Protein AF-A0A5B0HIB2-F1 (afdb_monomer)

Radius of gyration: 13.23 Å; Cα contacts (8 Å, |Δi|>4): 65; chains: 1; bounding box: 28×20×44 Å

Secondary structure (DSSP, 8-state):
---------PEE-HHHHHHHTT--HHHHHHHHHH-GGGSPPPP--SSTTS--EEHHHHHHHHHHHT----

Structure (mmCIF, N/CA/C/O backbone):
data_AF-A0A5B0HIB2-F1
#
_entry.id   AF-A0A5B0HIB2-F1
#
loop_
_atom_site.group_PDB
_atom_site.id
_atom_site.type_symbol
_atom_site.label_atom_id
_atom_site.label_alt_id
_atom_site.label_comp_id
_atom_site.label_asym_id
_atom_site.label_entity_id
_atom_site.label_seq_id
_atom_site.pdbx_PDB_ins_code
_atom_site.Cartn_x
_atom_site.Cartn_y
_atom_site.Cartn_z
_atom_site.occupancy
_atom_site.B_iso_or_equiv
_atom_site.auth_seq_id
_atom_site.auth_comp_id
_atom_site.auth_asym_id
_atom_site.auth_atom_id
_atom_site.pdbx_PDB_model_num
ATOM 1 N N . MET A 1 1 ? -2.721 10.693 -33.691 1.00 35.31 1 MET A N 1
ATOM 2 C CA . MET A 1 1 ? -1.471 10.024 -34.102 1.00 35.31 1 MET A CA 1
ATOM 3 C C . MET A 1 1 ? -0.682 9.693 -32.849 1.00 35.31 1 MET A C 1
ATOM 5 O O . MET A 1 1 ? -0.166 10.579 -32.191 1.00 35.31 1 MET A O 1
ATOM 9 N N . THR A 1 2 ? -0.799 8.417 -32.496 1.00 48.41 2 THR A N 1
ATOM 10 C CA . THR A 1 2 ? 0.030 7.531 -31.671 1.00 48.41 2 THR A CA 1
ATOM 11 C C . THR A 1 2 ? 1.166 8.144 -30.846 1.00 48.41 2 THR A C 1
ATOM 13 O O . THR A 1 2 ? 2.196 8.507 -31.394 1.00 48.41 2 THR A O 1
ATOM 16 N N . ASN A 1 3 ? 1.020 8.099 -29.524 1.00 40.88 3 ASN A N 1
ATOM 17 C CA . ASN A 1 3 ? 2.110 7.732 -28.619 1.00 40.88 3 ASN A CA 1
ATOM 18 C C . ASN A 1 3 ? 1.503 6.689 -27.682 1.00 40.88 3 ASN A C 1
ATOM 20 O O . ASN A 1 3 ? 0.854 7.037 -26.709 1.00 40.88 3 ASN A O 1
ATOM 24 N N . ALA A 1 4 ? 1.401 5.437 -28.130 1.00 44.94 4 ALA A N 1
ATOM 25 C CA . ALA A 1 4 ? 2.234 4.396 -27.538 1.00 44.94 4 ALA A CA 1
ATOM 26 C C . ALA A 1 4 ? 2.256 4.556 -26.013 1.00 44.94 4 ALA A C 1
ATOM 28 O O . ALA A 1 4 ? 3.264 5.004 -25.463 1.00 44.94 4 ALA A O 1
ATOM 29 N N . ASP A 1 5 ? 1.116 4.242 -25.378 1.00 43.34 5 ASP A N 1
ATOM 30 C CA . ASP A 1 5 ? 0.981 3.996 -23.946 1.00 43.34 5 ASP A CA 1
ATOM 31 C C . ASP A 1 5 ? 1.981 2.906 -23.580 1.00 43.34 5 ASP A C 1
ATOM 33 O O . ASP A 1 5 ? 1.682 1.715 -23.484 1.00 43.34 5 ASP A O 1
ATOM 37 N N . SER A 1 6 ? 3.225 3.330 -23.425 1.00 41.97 6 SER A N 1
ATOM 38 C CA . SER A 1 6 ? 4.223 2.624 -22.669 1.00 41.97 6 SER A CA 1
ATOM 39 C C . SER A 1 6 ? 3.640 2.643 -21.272 1.00 41.97 6 SER A C 1
ATOM 41 O O . SER A 1 6 ? 3.842 3.591 -20.517 1.00 41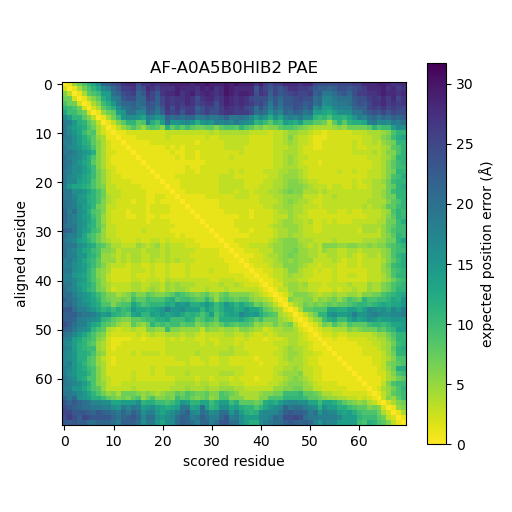.97 6 SER A O 1
ATOM 43 N N . GLN A 1 7 ? 2.813 1.642 -20.965 1.00 49.03 7 GLN A N 1
ATOM 44 C CA . GLN A 1 7 ? 2.382 1.320 -19.619 1.00 49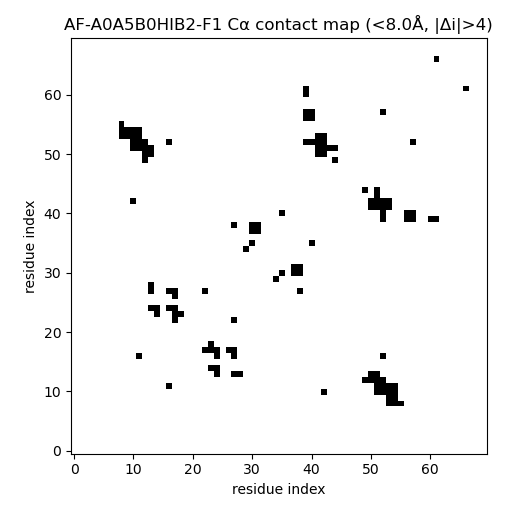.03 7 GLN A CA 1
ATOM 45 C C . GLN A 1 7 ? 3.637 0.879 -18.860 1.00 49.03 7 GLN A C 1
ATOM 47 O O . GLN A 1 7 ? 3.807 -0.283 -18.503 1.00 49.03 7 GLN A O 1
ATOM 52 N N . THR A 1 8 ? 4.569 1.807 -18.644 1.00 54.59 8 THR A N 1
ATOM 53 C CA . THR A 1 8 ? 5.468 1.771 -17.507 1.00 54.59 8 THR A CA 1
ATOM 54 C C . THR A 1 8 ? 4.531 1.633 -16.331 1.00 54.59 8 THR A C 1
ATOM 56 O O . THR A 1 8 ? 3.805 2.569 -16.004 1.00 54.59 8 THR A O 1
ATOM 59 N N . ALA A 1 9 ? 4.433 0.422 -15.788 1.00 59.81 9 ALA A N 1
ATOM 60 C CA . ALA A 1 9 ? 3.671 0.193 -14.583 1.00 59.81 9 ALA A CA 1
ATOM 61 C C . ALA A 1 9 ? 4.231 1.163 -13.540 1.00 59.81 9 ALA A C 1
ATOM 63 O O . ALA A 1 9 ? 5.362 1.003 -13.084 1.00 59.81 9 ALA A O 1
ATOM 64 N N . THR A 1 10 ? 3.485 2.223 -13.237 1.00 84.75 10 THR A N 1
ATOM 65 C CA . THR A 1 10 ? 3.886 3.164 -12.200 1.00 84.75 10 THR A CA 1
ATOM 66 C C . THR A 1 10 ? 3.715 2.433 -10.880 1.00 84.75 10 THR A C 1
ATOM 68 O O . THR A 1 10 ? 2.626 1.940 -10.566 1.00 84.75 10 THR A O 1
ATOM 71 N N . TYR A 1 11 ? 4.812 2.290 -10.145 1.00 88.50 11 TYR A N 1
ATOM 72 C CA . TYR A 1 11 ? 4.820 1.650 -8.840 1.00 88.50 11 TYR A CA 1
ATOM 73 C C . TYR A 1 11 ? 4.890 2.716 -7.757 1.00 88.50 11 TYR A C 1
ATOM 75 O O . TYR A 1 11 ? 5.821 3.512 -7.761 1.00 88.50 11 TYR A O 1
ATOM 83 N N . LEU A 1 12 ? 3.956 2.666 -6.814 1.00 90.00 12 LEU A N 1
ATOM 84 C CA . LEU A 1 12 ? 3.964 3.473 -5.604 1.00 90.00 12 LEU A CA 1
ATOM 85 C C . LEU A 1 12 ? 4.881 2.840 -4.562 1.00 90.00 12 LEU A C 1
ATOM 87 O O . LEU A 1 12 ? 4.828 1.625 -4.336 1.00 90.00 12 LEU A O 1
ATOM 91 N N . ASP A 1 13 ? 5.694 3.657 -3.912 1.00 90.50 13 ASP A N 1
ATOM 92 C CA . ASP A 1 13 ? 6.371 3.309 -2.667 1.00 90.50 13 ASP A CA 1
ATOM 93 C C . ASP A 1 13 ? 5.443 3.470 -1.434 1.00 90.50 13 ASP A C 1
ATOM 95 O O . ASP A 1 13 ? 4.274 3.855 -1.563 1.00 90.50 13 ASP A O 1
ATOM 99 N N . PRO A 1 14 ? 5.906 3.138 -0.210 1.00 91.50 14 PRO A N 1
ATOM 100 C CA . PRO A 1 14 ? 5.088 3.274 0.994 1.00 91.50 14 PRO A CA 1
ATOM 101 C C . PRO A 1 14 ? 4.664 4.708 1.336 1.00 91.50 14 PRO A C 1
ATOM 103 O O . PRO A 1 14 ? 3.675 4.868 2.049 1.00 91.50 14 PRO A O 1
ATOM 106 N N . TYR A 1 15 ? 5.414 5.723 0.904 1.00 91.62 15 TYR A N 1
ATOM 107 C CA . TYR A 1 15 ? 5.104 7.135 1.126 1.00 91.62 15 TYR A CA 1
ATOM 108 C C . TYR A 1 15 ? 4.033 7.605 0.146 1.00 91.62 15 TYR A C 1
ATOM 110 O O . TYR A 1 15 ? 3.018 8.141 0.579 1.00 91.62 15 TYR A O 1
ATOM 118 N N . GLU A 1 16 ? 4.191 7.306 -1.141 1.00 91.50 16 GLU A N 1
ATOM 119 C CA . GLU A 1 16 ? 3.199 7.658 -2.161 1.00 91.50 16 GLU A CA 1
ATOM 120 C C . GLU A 1 16 ? 1.859 6.943 -1.901 1.00 91.50 16 GLU A C 1
ATOM 122 O O . GLU A 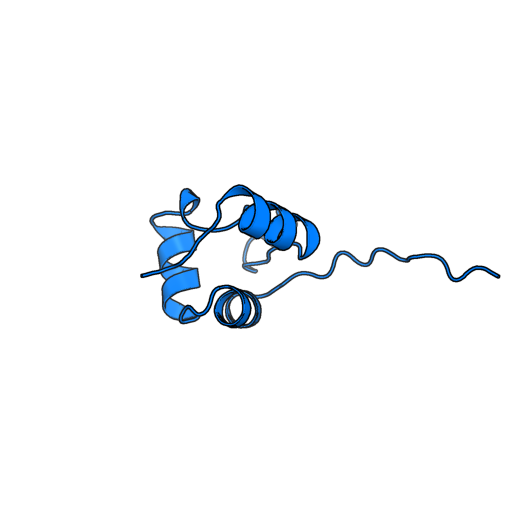1 16 ? 0.781 7.535 -1.995 1.00 91.50 16 GLU A O 1
ATOM 127 N N . LEU A 1 17 ? 1.904 5.670 -1.484 1.00 91.31 17 LEU A N 1
ATOM 128 C CA . LEU A 1 17 ? 0.697 4.943 -1.082 1.00 91.31 17 LEU A CA 1
ATOM 129 C C . LEU A 1 17 ? 0.057 5.541 0.180 1.00 91.31 17 LEU A C 1
ATOM 131 O O . LEU A 1 17 ? -1.169 5.557 0.307 1.00 91.31 17 LEU A O 1
ATOM 135 N N . ALA A 1 18 ? 0.873 6.005 1.127 1.00 91.94 18 ALA A N 1
ATOM 136 C CA . ALA A 1 18 ? 0.395 6.655 2.341 1.00 91.94 18 ALA A CA 1
ATOM 137 C C . ALA A 1 18 ? -0.370 7.944 2.023 1.00 91.94 18 ALA A C 1
ATOM 139 O O . ALA A 1 18 ? -1.454 8.137 2.571 1.00 91.94 18 ALA A O 1
ATOM 140 N N . GLU A 1 19 ? 0.131 8.774 1.109 1.00 90.56 19 GLU A N 1
ATOM 141 C CA . GLU A 1 19 ? -0.571 9.982 0.666 1.00 90.56 19 GLU A CA 1
ATOM 142 C C . GLU A 1 19 ? -1.919 9.648 0.020 1.00 90.56 19 GLU A C 1
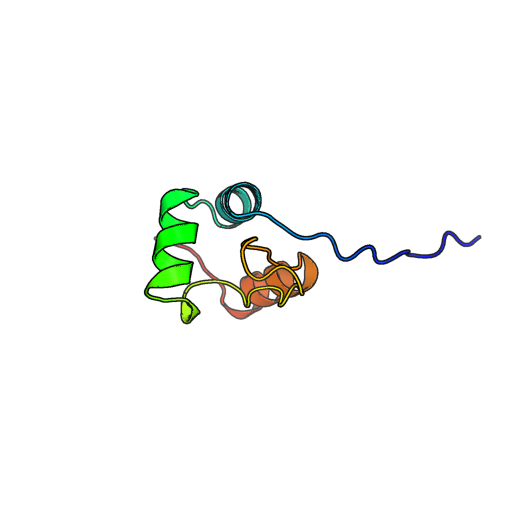ATOM 144 O O . GLU A 1 19 ? -2.946 10.217 0.399 1.00 90.56 19 GLU A O 1
ATOM 149 N N . LEU A 1 20 ? -1.943 8.661 -0.882 1.00 88.50 20 LEU A N 1
ATOM 150 C CA . LEU A 1 20 ? -3.160 8.243 -1.584 1.00 88.50 20 LEU A CA 1
ATOM 151 C C . LEU A 1 20 ? -4.223 7.700 -0.619 1.00 88.50 20 LEU A C 1
ATOM 153 O O . LEU A 1 20 ? -5.405 8.024 -0.735 1.00 88.50 20 LEU A O 1
ATOM 157 N N . LEU A 1 21 ? -3.801 6.905 0.365 1.00 87.50 21 LEU A N 1
ATOM 158 C CA . LEU A 1 21 ? -4.691 6.331 1.373 1.00 87.50 21 LEU A CA 1
ATOM 159 C C . LEU A 1 21 ? -4.913 7.253 2.581 1.00 87.50 21 LEU A C 1
ATOM 161 O O . LEU A 1 21 ? -5.610 6.849 3.503 1.00 87.50 21 LEU A O 1
ATOM 165 N N . LYS A 1 22 ? -4.340 8.464 2.623 1.00 89.44 22 LYS A N 1
ATOM 166 C CA . LYS A 1 22 ? -4.376 9.362 3.798 1.00 89.44 22 LYS A CA 1
ATOM 167 C C . LYS A 1 22 ? -3.937 8.669 5.099 1.00 89.44 22 LYS A C 1
ATOM 169 O O . LYS A 1 22 ? -4.512 8.865 6.168 1.00 89.44 22 LYS A O 1
ATOM 174 N N . LEU A 1 23 ? -2.911 7.829 5.003 1.00 89.62 23 LEU A N 1
ATOM 175 C CA . LEU A 1 23 ? -2.292 7.108 6.113 1.00 89.62 23 LEU A CA 1
ATOM 176 C C . LEU A 1 23 ? -0.874 7.623 6.354 1.00 89.62 23 LEU A C 1
ATOM 178 O O . LEU A 1 23 ? -0.297 8.313 5.526 1.00 89.62 23 LEU A O 1
ATOM 182 N N . SER A 1 24 ? -0.2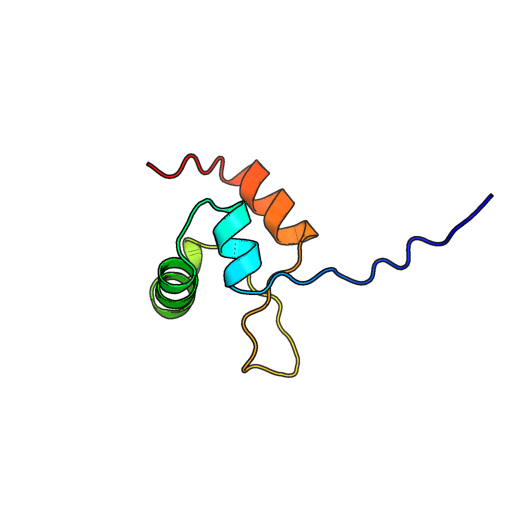67 7.248 7.481 1.00 93.31 24 SER A N 1
ATOM 183 C CA . SER A 1 24 ? 1.174 7.451 7.652 1.00 93.31 24 SER A CA 1
ATOM 184 C C . SER A 1 24 ? 1.970 6.342 6.944 1.00 93.31 24 SER A C 1
ATOM 186 O O . SER A 1 24 ? 1.538 5.182 6.958 1.00 93.31 24 SER A O 1
ATOM 188 N N . PRO A 1 25 ? 3.179 6.625 6.422 1.00 92.75 25 PRO A N 1
ATOM 189 C CA . PRO A 1 25 ? 4.060 5.597 5.853 1.00 92.75 25 PRO A CA 1
ATOM 190 C C . PRO A 1 25 ? 4.344 4.458 6.844 1.00 92.75 25 PRO A C 1
ATOM 192 O O . PRO A 1 25 ? 4.378 3.280 6.489 1.00 92.75 25 PRO A O 1
ATOM 195 N N . ARG A 1 26 ? 4.449 4.787 8.139 1.00 93.69 26 ARG A N 1
ATOM 196 C CA . ARG A 1 26 ? 4.581 3.800 9.220 1.00 93.69 26 ARG A CA 1
ATOM 197 C C . ARG A 1 26 ? 3.366 2.872 9.301 1.00 93.69 26 ARG A C 1
ATOM 199 O O . ARG A 1 26 ? 3.542 1.669 9.492 1.00 93.69 26 ARG A O 1
ATOM 206 N N . ALA A 1 27 ? 2.150 3.403 9.156 1.00 92.62 27 ALA A N 1
ATOM 207 C CA . ALA A 1 27 ? 0.934 2.595 9.126 1.00 92.62 27 ALA A CA 1
ATOM 208 C C . ALA A 1 27 ? 0.900 1.676 7.899 1.00 92.62 27 ALA A C 1
ATOM 210 O O . ALA A 1 27 ? 0.526 0.513 8.048 1.00 92.62 27 ALA A O 1
ATOM 211 N N . ILE A 1 28 ? 1.353 2.150 6.731 1.00 93.44 28 ILE A N 1
ATOM 212 C CA . ILE A 1 28 ? 1.514 1.309 5.537 1.00 93.44 28 ILE A CA 1
ATOM 213 C C . ILE A 1 28 ? 2.463 0.150 5.837 1.00 93.44 28 ILE A C 1
ATOM 215 O O . ILE A 1 28 ? 2.056 -1.001 5.733 1.00 93.44 28 ILE A O 1
ATOM 219 N N . ILE A 1 29 ? 3.684 0.415 6.310 1.00 91.06 29 ILE A N 1
ATOM 220 C CA . ILE A 1 29 ? 4.677 -0.634 6.602 1.00 91.06 29 ILE A CA 1
ATOM 221 C C . ILE A 1 29 ? 4.146 -1.642 7.637 1.00 91.06 29 ILE A C 1
ATOM 223 O O . ILE A 1 29 ? 4.287 -2.855 7.460 1.00 91.06 29 ILE A O 1
ATOM 227 N N . LEU A 1 30 ? 3.510 -1.165 8.713 1.00 92.94 30 LEU A N 1
ATOM 228 C CA . LEU A 1 30 ? 2.959 -2.027 9.762 1.00 92.94 30 LEU A CA 1
ATOM 229 C C . LEU A 1 30 ? 1.799 -2.892 9.266 1.00 92.94 30 LEU A C 1
ATOM 231 O O . LEU A 1 30 ? 1.768 -4.084 9.579 1.00 92.94 30 LEU A O 1
ATOM 235 N N . ARG A 1 31 ? 0.858 -2.323 8.504 1.00 92.19 31 ARG A N 1
ATOM 236 C CA . ARG A 1 31 ? -0.255 -3.079 7.908 1.00 92.19 31 ARG A CA 1
ATOM 237 C C . ARG A 1 31 ? 0.268 -4.070 6.891 1.00 92.19 31 ARG A C 1
ATOM 239 O O . ARG A 1 31 ? -0.115 -5.228 6.925 1.00 92.19 31 ARG A O 1
ATOM 246 N N . ALA A 1 32 ? 1.222 -3.658 6.070 1.00 89.81 32 ALA A N 1
ATOM 247 C CA . ALA A 1 32 ? 1.828 -4.526 5.088 1.00 89.81 32 ALA A CA 1
ATOM 248 C C . ALA A 1 32 ? 2.449 -5.766 5.768 1.00 89.81 32 ALA A C 1
ATOM 250 O O . ALA A 1 32 ? 2.335 -6.856 5.213 1.00 89.81 32 ALA A O 1
ATOM 251 N N . LYS A 1 33 ? 3.072 -5.631 6.947 1.00 88.38 33 LYS A N 1
ATOM 252 C CA . LYS A 1 33 ? 3.652 -6.759 7.700 1.00 88.38 33 LYS A CA 1
ATOM 253 C C . LYS A 1 33 ? 2.621 -7.601 8.459 1.00 88.38 33 LYS A C 1
ATOM 255 O O . LYS A 1 33 ? 2.699 -8.819 8.420 1.00 88.38 33 LYS A O 1
ATOM 260 N N . ASN A 1 34 ? 1.690 -6.963 9.168 1.00 91.94 34 ASN A N 1
ATOM 261 C CA . ASN A 1 34 ? 0.837 -7.648 10.149 1.00 91.94 34 ASN A CA 1
ATOM 262 C C . ASN A 1 34 ? -0.585 -7.931 9.651 1.00 91.94 34 ASN A C 1
ATOM 264 O O . ASN A 1 34 ? -1.253 -8.818 10.170 1.00 91.94 34 ASN A O 1
ATOM 268 N N . ARG A 1 35 ? -1.088 -7.123 8.712 1.00 88.75 35 ARG A N 1
ATOM 269 C CA . ARG A 1 35 ? -2.472 -7.157 8.209 1.00 88.75 35 ARG A CA 1
ATOM 270 C C . ARG A 1 35 ? -2.521 -6.784 6.718 1.00 88.75 35 ARG A C 1
ATOM 272 O O . ARG A 1 35 ? -3.118 -5.761 6.372 1.00 88.75 35 ARG A O 1
ATOM 279 N N . PRO A 1 36 ? -1.867 -7.556 5.830 1.00 87.69 36 PRO A N 1
ATOM 280 C CA . PRO A 1 36 ? -1.716 -7.185 4.422 1.00 87.69 36 PRO A CA 1
ATOM 281 C C . PRO A 1 36 ? -3.048 -7.048 3.673 1.00 87.69 36 PRO A C 1
ATOM 283 O O . PRO A 1 36 ? -3.122 -6.271 2.733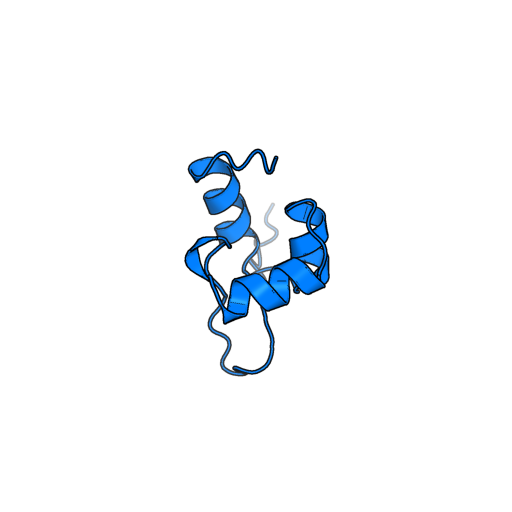 1.00 87.69 36 PRO A O 1
ATOM 286 N N . TRP A 1 37 ? -4.112 -7.721 4.124 1.00 87.50 37 TRP A N 1
ATOM 287 C CA . TRP A 1 37 ? -5.465 -7.600 3.562 1.00 87.50 37 TRP A CA 1
ATOM 288 C C . TRP A 1 37 ? -6.123 -6.224 3.781 1.00 87.50 37 TRP A C 1
ATOM 290 O O . TRP A 1 37 ? -7.149 -5.940 3.175 1.00 87.50 37 TRP A O 1
ATOM 300 N N . LEU A 1 38 ? -5.558 -5.365 4.643 1.00 88.69 38 LEU A N 1
ATOM 301 C CA . LEU A 1 38 ? -6.005 -3.976 4.842 1.00 88.69 38 LEU A CA 1
ATOM 302 C C . LEU A 1 38 ? -5.337 -2.981 3.880 1.00 88.69 38 LEU A C 1
ATOM 304 O O . LEU A 1 38 ? -5.481 -1.769 4.055 1.00 88.69 38 LEU A O 1
ATOM 308 N N . LEU A 1 39 ? -4.546 -3.473 2.930 1.00 90.88 39 LEU A N 1
ATOM 309 C CA . LEU A 1 39 ? -3.869 -2.687 1.911 1.00 90.88 39 LEU A CA 1
ATOM 310 C C . LEU A 1 39 ? -4.156 -3.278 0.529 1.00 90.88 39 LEU A C 1
ATOM 312 O O . LEU A 1 39 ? -4.500 -4.459 0.423 1.00 90.88 39 LEU A O 1
ATOM 316 N N . PRO A 1 40 ? -3.964 -2.485 -0.536 1.00 91.19 40 PRO A N 1
ATOM 317 C CA . PRO A 1 40 ? -3.983 -3.018 -1.884 1.00 91.19 40 PRO A CA 1
ATOM 318 C C . PRO A 1 40 ? -2.921 -4.118 -2.064 1.00 91.19 40 PRO A C 1
ATOM 320 O O . PRO A 1 40 ? -1.879 -4.098 -1.390 1.00 91.19 40 PRO A O 1
ATOM 323 N N . PRO A 1 41 ? -3.155 -5.067 -2.989 1.00 90.25 41 PRO A N 1
ATOM 324 C CA . PRO A 1 41 ? -2.186 -6.101 -3.325 1.00 90.25 41 PRO A CA 1
ATOM 325 C C . PRO A 1 41 ? -0.826 -5.504 -3.699 1.00 90.25 41 PRO A C 1
ATOM 327 O O . PRO A 1 41 ? -0.737 -4.574 -4.504 1.00 90.25 41 PRO A O 1
ATOM 330 N N . ARG A 1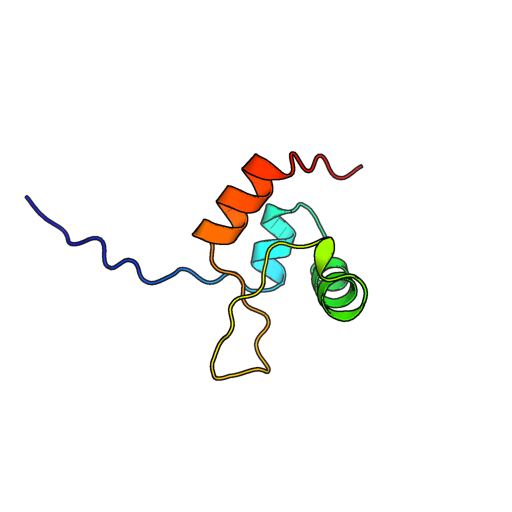 42 ? 0.240 -6.044 -3.104 1.00 88.38 42 ARG A N 1
ATOM 331 C CA . ARG A 1 42 ? 1.612 -5.623 -3.402 1.00 88.38 42 ARG A CA 1
ATOM 332 C C . ARG A 1 42 ? 2.029 -6.084 -4.793 1.00 88.38 42 ARG A C 1
ATOM 334 O O . ARG A 1 42 ? 1.612 -7.139 -5.262 1.00 88.38 42 ARG A O 1
ATOM 341 N N . ALA A 1 43 ? 2.914 -5.318 -5.413 1.00 87.44 43 ALA A N 1
ATOM 342 C CA . ALA A 1 43 ? 3.633 -5.751 -6.593 1.00 87.44 43 ALA A CA 1
ATOM 343 C C . ALA A 1 43 ? 4.696 -6.787 -6.207 1.00 87.44 43 ALA A C 1
ATOM 345 O O . ALA A 1 43 ? 5.553 -6.525 -5.363 1.00 87.44 43 ALA A O 1
ATOM 346 N N . GLU A 1 44 ? 4.666 -7.947 -6.855 1.00 79.62 44 GLU A N 1
ATOM 347 C CA . GLU A 1 44 ? 5.748 -8.922 -6.761 1.00 79.62 44 GLU A CA 1
ATOM 348 C C . GLU A 1 44 ? 6.891 -8.489 -7.679 1.00 79.62 44 GLU A C 1
ATOM 350 O O . GLU A 1 44 ? 6.890 -8.745 -8.883 1.00 79.62 44 GLU A O 1
ATOM 355 N N . LEU A 1 45 ? 7.862 -7.778 -7.112 1.00 75.25 45 LEU A N 1
ATOM 356 C CA . LEU A 1 45 ? 9.109 -7.468 -7.798 1.00 75.25 45 LEU A CA 1
ATOM 357 C C . LEU A 1 45 ? 10.140 -8.562 -7.513 1.00 75.25 45 LEU A C 1
ATOM 359 O O . LEU A 1 45 ? 10.150 -9.169 -6.441 1.00 75.25 45 LEU A O 1
ATOM 363 N N . ARG A 1 46 ? 11.027 -8.815 -8.487 1.00 71.06 46 ARG A N 1
ATOM 364 C CA . ARG A 1 46 ? 12.157 -9.747 -8.301 1.00 71.06 46 ARG A CA 1
ATOM 365 C C . ARG A 1 46 ? 13.035 -9.332 -7.120 1.00 71.06 46 ARG A C 1
ATOM 367 O O . ARG A 1 46 ? 13.586 -10.194 -6.444 1.00 71.06 46 ARG A O 1
ATOM 374 N N . ASP A 1 47 ? 13.105 -8.029 -6.868 1.00 68.62 47 ASP A N 1
ATOM 375 C CA . ASP A 1 47 ? 13.669 -7.462 -5.655 1.00 68.62 47 ASP A CA 1
ATOM 376 C C . ASP A 1 47 ? 12.603 -7.453 -4.546 1.00 68.62 47 ASP A C 1
ATOM 378 O O . ASP A 1 47 ? 11.749 -6.566 -4.469 1.00 68.62 47 ASP A O 1
ATOM 382 N N . ARG A 1 48 ? 12.606 -8.511 -3.725 1.00 64.38 48 ARG A N 1
ATOM 383 C CA . ARG A 1 48 ? 11.610 -8.741 -2.664 1.00 64.38 48 ARG A CA 1
ATOM 384 C C . ARG A 1 48 ? 11.720 -7.748 -1.501 1.00 64.38 48 ARG A C 1
ATOM 386 O O . ARG A 1 48 ? 10.862 -7.774 -0.618 1.00 64.38 48 ARG A O 1
ATOM 393 N N . GLU A 1 49 ? 12.754 -6.908 -1.472 1.00 65.88 49 GLU A N 1
ATOM 394 C CA . GLU A 1 49 ? 12.983 -5.971 -0.370 1.00 65.88 49 GLU A CA 1
ATOM 395 C C . GLU A 1 49 ? 12.177 -4.675 -0.522 1.00 65.88 49 GLU A C 1
ATOM 397 O O . GLU A 1 49 ? 11.787 -4.060 0.475 1.00 65.88 49 GLU A O 1
ATOM 402 N N . LEU A 1 50 ? 11.855 -4.277 -1.757 1.00 78.00 50 LEU A N 1
ATOM 403 C CA . LEU A 1 50 ? 11.151 -3.027 -2.017 1.00 78.00 50 LEU A CA 1
ATOM 404 C C . LEU A 1 50 ? 9.633 -3.211 -1.937 1.00 78.00 50 LEU A C 1
ATOM 406 O O . LEU A 1 50 ? 9.002 -3.850 -2.778 1.00 78.00 50 LEU A O 1
ATOM 410 N N . LEU A 1 51 ? 9.022 -2.577 -0.934 1.00 82.31 51 LEU A N 1
ATOM 411 C CA . LEU A 1 51 ? 7.570 -2.456 -0.836 1.00 82.31 51 LEU A CA 1
ATOM 412 C C . LEU A 1 51 ? 7.050 -1.574 -1.972 1.00 82.31 51 LEU A C 1
ATOM 414 O O . LEU A 1 51 ? 7.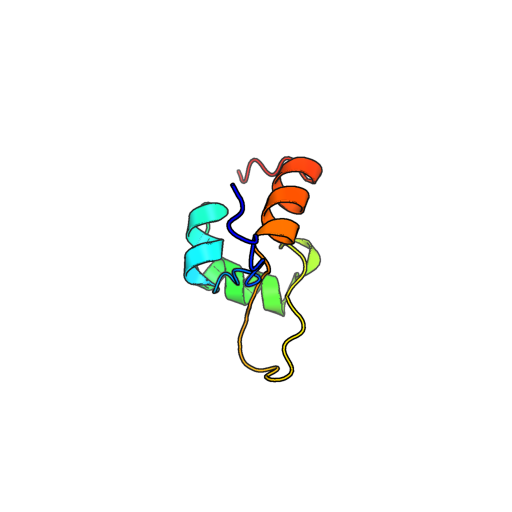222 -0.357 -1.942 1.00 82.31 51 LEU A O 1
ATOM 418 N N . ARG A 1 52 ? 6.418 -2.198 -2.967 1.00 90.56 52 ARG A N 1
ATOM 419 C CA . ARG A 1 52 ? 5.867 -1.516 -4.137 1.00 90.56 52 ARG A CA 1
ATOM 420 C C . ARG A 1 52 ? 4.432 -1.943 -4.396 1.00 90.56 52 ARG A C 1
ATOM 422 O O . ARG A 1 52 ? 4.069 -3.096 -4.163 1.00 90.56 52 ARG A O 1
ATOM 429 N N . TRP A 1 53 ? 3.634 -1.025 -4.924 1.00 91.81 53 TRP A N 1
AT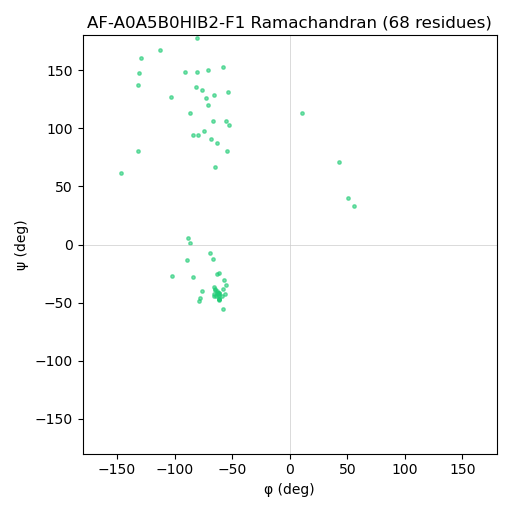OM 430 C CA . TRP A 1 53 ? 2.257 -1.273 -5.345 1.00 91.81 53 TRP A CA 1
ATOM 431 C C . TRP A 1 53 ? 2.031 -0.723 -6.736 1.00 91.81 53 TRP A C 1
ATOM 433 O O . TRP A 1 53 ? 2.465 0.381 -7.030 1.00 91.81 53 TRP A O 1
ATOM 443 N N . ARG A 1 54 ? 1.343 -1.461 -7.604 1.00 90.69 54 ARG A N 1
ATOM 444 C CA . ARG A 1 54 ? 1.015 -0.924 -8.927 1.00 90.69 54 ARG A CA 1
ATOM 445 C C . ARG A 1 54 ? -0.136 0.072 -8.823 1.00 90.69 54 ARG A C 1
ATOM 447 O O . ARG A 1 54 ? -1.151 -0.240 -8.203 1.00 90.69 54 ARG A O 1
ATOM 454 N N . VAL A 1 55 ? 0.007 1.231 -9.460 1.00 89.44 55 VAL A N 1
ATOM 455 C CA . VAL A 1 55 ? -1.003 2.303 -9.439 1.00 89.44 55 VAL A CA 1
ATOM 456 C C . VAL A 1 55 ? -2.372 1.826 -9.929 1.00 89.44 55 VAL A C 1
ATOM 458 O O . VAL A 1 55 ? -3.384 2.138 -9.307 1.00 89.44 55 VAL A O 1
ATOM 461 N N . ASP A 1 56 ? -2.424 1.043 -11.006 1.00 88.88 56 ASP A N 1
ATOM 462 C CA . ASP A 1 56 ? -3.678 0.524 -11.563 1.00 88.88 56 ASP A CA 1
ATOM 463 C C . ASP A 1 56 ? -4.425 -0.373 -10.564 1.00 88.88 56 ASP A C 1
ATOM 465 O O . ASP A 1 56 ? -5.605 -0.156 -10.294 1.00 88.88 56 ASP A O 1
ATOM 469 N N . VAL A 1 57 ? -3.712 -1.311 -9.937 1.00 90.00 57 VAL A N 1
ATOM 470 C CA . VAL A 1 57 ? -4.263 -2.206 -8.910 1.00 90.00 57 VAL A CA 1
ATOM 471 C C . VAL A 1 57 ? -4.737 -1.423 -7.686 1.00 90.00 57 VAL A C 1
ATOM 473 O O . VAL A 1 57 ? -5.806 -1.713 -7.149 1.00 90.00 57 VAL A O 1
ATOM 476 N N . VAL A 1 58 ? -3.971 -0.420 -7.247 1.00 90.38 58 VAL A N 1
ATOM 477 C CA . VAL A 1 58 ? -4.342 0.447 -6.118 1.00 90.38 58 VAL A CA 1
ATOM 478 C C . VAL A 1 58 ? -5.631 1.203 -6.427 1.00 90.38 58 VAL A C 1
ATOM 480 O O . VAL A 1 58 ? -6.548 1.184 -5.610 1.00 90.38 58 VAL A O 1
ATOM 483 N N . ASN A 1 59 ? -5.741 1.802 -7.613 1.00 88.69 59 ASN A N 1
ATOM 484 C CA . ASN A 1 59 ? -6.935 2.536 -8.026 1.00 88.69 59 ASN A CA 1
ATOM 485 C C . ASN A 1 59 ? -8.174 1.632 -8.068 1.00 88.69 59 ASN A C 1
ATOM 487 O O . ASN A 1 59 ? -9.208 1.986 -7.499 1.00 88.69 59 ASN A O 1
ATOM 491 N N . THR A 1 60 ? -8.071 0.441 -8.666 1.00 89.25 60 THR A N 1
ATOM 492 C CA . THR A 1 60 ? -9.172 -0.536 -8.678 1.00 89.25 60 THR A CA 1
ATOM 493 C C . THR A 1 60 ? -9.549 -0.980 -7.267 1.00 89.25 60 THR A C 1
ATOM 495 O O . THR A 1 60 ? -10.733 -1.074 -6.938 1.00 89.25 60 THR A O 1
ATOM 498 N N . TRP A 1 61 ? -8.560 -1.222 -6.405 1.00 89.88 61 TRP A N 1
ATOM 499 C CA . TRP A 1 61 ? -8.799 -1.621 -5.022 1.00 89.88 61 TRP A CA 1
ATOM 500 C C . TRP A 1 61 ? -9.521 -0.527 -4.231 1.00 89.88 61 TRP A C 1
ATOM 502 O O . TRP A 1 61 ? -10.494 -0.823 -3.540 1.00 89.88 61 TRP A O 1
ATOM 512 N N . VAL A 1 62 ? -9.111 0.738 -4.366 1.00 86.38 62 VAL A N 1
ATOM 513 C CA . VAL A 1 62 ? -9.767 1.876 -3.701 1.00 86.38 62 VAL A CA 1
ATOM 514 C C . VAL A 1 62 ? -11.221 2.015 -4.156 1.00 86.38 62 VAL A C 1
ATOM 516 O O . VAL A 1 62 ? -12.107 2.175 -3.318 1.00 86.38 62 VAL A O 1
ATOM 519 N N . GLN A 1 63 ? -11.481 1.880 -5.459 1.00 86.94 63 GLN A N 1
ATOM 520 C CA . GLN A 1 63 ? -12.837 1.925 -6.016 1.00 86.94 63 GLN A CA 1
ATOM 521 C C . GLN A 1 63 ? -13.714 0.762 -5.532 1.00 86.94 63 GLN A C 1
ATOM 523 O O . GLN A 1 63 ? -14.891 0.960 -5.250 1.00 86.94 63 GLN A O 1
ATOM 528 N N . THR A 1 64 ? -13.143 -0.440 -5.405 1.00 85.19 64 THR A N 1
ATOM 529 C CA . THR A 1 64 ? -13.879 -1.651 -4.997 1.00 85.19 64 THR A CA 1
ATOM 530 C C . THR A 1 64 ? -14.165 -1.676 -3.498 1.00 85.19 64 THR A C 1
ATOM 532 O O . THR A 1 64 ? -15.236 -2.095 -3.070 1.00 85.19 64 THR A O 1
ATOM 535 N N . THR A 1 65 ? -13.200 -1.246 -2.687 1.00 79.88 65 THR A N 1
ATOM 536 C CA . THR A 1 65 ? -13.259 -1.400 -1.226 1.00 79.88 65 THR A CA 1
ATOM 537 C C . THR A 1 65 ? -13.948 -0.208 -0.552 1.00 79.88 65 THR A C 1
ATOM 539 O O . THR A 1 65 ? -14.298 -0.295 0.621 1.00 79.88 65 THR A O 1
ATOM 542 N N . GLY A 1 66 ? -14.148 0.906 -1.274 1.00 66.50 66 GLY A N 1
ATOM 543 C CA . GLY A 1 66 ? -14.861 2.083 -0.773 1.00 66.50 66 GLY A CA 1
ATOM 544 C C . GLY A 1 66 ? -14.271 2.631 0.526 1.00 66.50 66 GLY A C 1
ATOM 545 O O . GLY A 1 66 ? -15.022 3.074 1.391 1.00 66.50 66 GLY A O 1
ATOM 546 N N . VAL A 1 67 ? -12.947 2.529 0.711 1.00 63.53 67 VAL A N 1
ATOM 547 C CA . VAL A 1 67 ? -12.314 2.814 2.003 1.00 63.53 67 VAL A CA 1
ATOM 548 C C . VAL A 1 67 ? -12.406 4.308 2.325 1.00 63.53 67 VAL A C 1
ATOM 550 O O . VAL A 1 67 ? -11.514 5.091 2.013 1.00 63.53 67 VAL A O 1
ATOM 553 N N . ALA A 1 68 ? -13.480 4.694 3.006 1.00 48.06 68 ALA A N 1
ATOM 554 C CA . ALA A 1 68 ? -13.480 5.797 3.946 1.00 48.06 68 ALA A CA 1
ATOM 555 C C . ALA A 1 68 ? -12.747 5.291 5.195 1.00 48.06 68 ALA A C 1
ATOM 557 O O . ALA A 1 68 ? -13.304 4.533 5.990 1.00 48.06 68 ALA A O 1
ATOM 558 N N . LEU A 1 69 ? -11.457 5.605 5.323 1.00 46.34 69 LEU A N 1
ATOM 559 C CA . LEU A 1 69 ? -10.760 5.355 6.583 1.00 46.34 69 LEU A CA 1
ATOM 560 C C . LEU A 1 69 ? -11.378 6.280 7.647 1.00 46.34 69 LEU A C 1
ATOM 562 O O . LEU A 1 69 ? -11.511 7.471 7.357 1.00 46.34 69 LEU A O 1
ATOM 566 N N . PRO A 1 70 ? -11.794 5.747 8.812 1.00 44.41 70 PRO A N 1
ATOM 567 C CA . PRO A 1 70 ? -12.275 6.567 9.920 1.00 44.41 70 PRO A CA 1
ATOM 568 C C . PRO A 1 70 ? -11.186 7.508 10.443 1.00 44.41 70 PRO A C 1
ATOM 570 O O . PRO A 1 70 ? -9.986 7.148 10.341 1.00 44.41 70 PRO A O 1
#

Organism: NCBI:txid2603818

Mean predicted aligned error: 7.81 Å

Sequence (70 aa):
MTNADSQTATYLDPYELAELLKLSPRAIILRAKNRPWLLPPRAELRDRELLRWRVDVVNTWVQTTGVALP

Nearest PDB structures (foldseek):
  8bqd-assembly1_K  TM=5.043E-01  e=1.177E+00  Saccharomyces cerevisiae
  6j05-assembly1_B  TM=4.354E-01  e=1.026E+00  Acidithiobacillus ferrooxidans
  6j05-assembly1_A  TM=4.159E-01  e=7.798E-01  Acidithiobacillus ferrooxidans
  2rdp-assembly1_A-2  TM=4.350E-01  e=1.026E+00  Geobacillus stearothermophilus
  2qww-assembly1_B  TM=4.578E-01  e=2.681E+00  Listeria monocytogenes serotype 4b str. F2365

Foldseek 3Di:
DDDDPPPPQDKDALCRQCVVLVHDSVVSVVCVPPPVVVAFDFDDDPPPPTGIDGPVSRVVCCVVVVDPDD

pLDDT: mean 79.72, std 16.89, range [35.31, 93.69]

Solvent-accessible surface area (backbone atoms only — not comparable to full-atom values): 4363 Å² total; per-residue (Å²): 134,84,78,79,81,74,75,68,78,53,63,33,42,48,57,60,46,9,62,76,68,76,47,50,42,66,55,42,56,50,32,58,74,78,41,45,87,82,48,59,75,68,46,89,50,94,60,79,82,59,68,32,28,39,51,69,58,40,54,53,40,48,68,73,64,62,73,76,77,131